Protein AF-A0A5N4CKS5-F1 (afdb_monomer)

Mean predicted aligned error: 14.64 Å

Foldseek 3Di:
DLPFFAAADAPVVQCVVQVNPPPLSQAPVPDDGSNDPPPPHGPPCPPDDHDNEDDPGPNYDDDDLDWDKDKDKDWDRDCVVVVDGDIDIDIDTDPDRHHDDPDDVVVVVVVVVVVVVVVVCVVVLVVVCPDPVNVVVVVVVVVVVVVVVVVVVVVVPDD

InterPro domains:
  IPR028751 Cation channel sperm-associated auxiliary subunit delta/epsilon [PTHR33722] (2-145)
  IPR053814 CATSPERD/E, C-terminal domain [PF22850] (2-133)

pLDDT: mean 79.67, std 11.93, range [38.59, 96.44]

Radius of gyration: 35.59 Å; Cα contacts (8 Å, |Δi|>4): 123; chains: 1; bounding box: 50×64×94 Å

Organism: Camelus dromedarius (NCBI:txid9838)

Solvent-accessible surface area (backbone atoms only — not comparable to full-atom values): 9949 Å² total; per-residue (Å²): 130,88,80,59,59,30,57,67,78,47,59,75,58,41,33,56,75,47,70,64,49,66,94,71,36,70,34,57,92,77,59,74,66,37,72,48,85,84,55,87,52,65,53,90,61,78,90,52,84,92,50,68,71,31,79,100,50,88,31,57,92,79,81,67,61,52,62,45,77,47,78,46,81,48,68,62,58,49,35,84,83,62,78,45,86,55,70,51,75,51,72,47,77,48,78,86,45,63,70,72,73,88,65,57,67,66,59,56,52,50,53,54,50,51,52,54,49,49,53,51,44,65,61,45,48,61,63,47,42,75,34,80,69,27,49,54,50,52,54,49,52,52,52,51,54,52,60,60,47,57,64,58,57,68,71,74,75,82,128

Structure (mmCIF, N/CA/C/O backbone):
data_AF-A0A5N4CKS5-F1
#
_entry.id   AF-A0A5N4CKS5-F1
#
loop_
_atom_site.group_PDB
_atom_site.id
_atom_site.type_symbol
_atom_site.label_atom_id
_atom_site.label_alt_id
_atom_site.label_comp_id
_atom_site.label_asym_id
_atom_site.label_entity_id
_atom_site.label_seq_id
_atom_site.pdbx_PDB_ins_code
_atom_site.Cartn_x
_atom_site.Cartn_y
_atom_site.Cartn_z
_atom_site.occupancy
_atom_site.B_iso_or_equiv
_atom_site.auth_seq_id
_atom_site.auth_comp_id
_atom_site.auth_asym_id
_atom_site.auth_atom_id
_atom_site.pdbx_PDB_model_num
ATOM 1 N N . MET A 1 1 ? 3.533 -19.848 -19.817 1.00 52.62 1 MET A N 1
ATOM 2 C CA . MET A 1 1 ? 4.401 -19.735 -18.619 1.00 52.62 1 MET A CA 1
ATOM 3 C C . MET A 1 1 ? 5.466 -18.696 -18.940 1.00 52.62 1 MET A C 1
ATOM 5 O O . MET A 1 1 ? 5.877 -18.672 -20.087 1.00 52.62 1 MET A O 1
ATOM 9 N N . ALA A 1 2 ? 5.878 -17.827 -18.016 1.00 65.75 2 ALA A N 1
ATOM 10 C CA . ALA A 1 2 ? 6.750 -16.690 -18.351 1.00 65.75 2 ALA A CA 1
ATOM 11 C C . ALA A 1 2 ? 8.226 -17.054 -18.649 1.00 65.75 2 ALA A C 1
ATOM 13 O O . ALA A 1 2 ? 8.973 -16.164 -19.014 1.00 65.75 2 ALA A O 1
ATOM 14 N N . LEU A 1 3 ? 8.650 -18.324 -18.498 1.00 82.44 3 LEU A N 1
ATOM 15 C CA . LEU A 1 3 ? 10.019 -18.825 -18.774 1.00 82.44 3 LEU A CA 1
ATOM 16 C C . LEU A 1 3 ? 11.160 -17.898 -18.283 1.00 82.44 3 LEU A C 1
ATOM 18 O O . LEU A 1 3 ? 12.201 -17.783 -18.928 1.00 82.44 3 LEU A O 1
ATOM 22 N N . CYS A 1 4 ? 10.971 -17.223 -17.148 1.00 84.94 4 CYS A N 1
ATOM 23 C CA . CYS A 1 4 ? 12.002 -16.374 -16.552 1.00 84.94 4 CYS A CA 1
ATOM 24 C C . CYS A 1 4 ? 13.125 -17.230 -15.951 1.00 84.94 4 CYS A C 1
ATOM 26 O O . CYS A 1 4 ? 12.852 -18.258 -15.331 1.00 84.94 4 CYS A O 1
ATOM 28 N N . SER A 1 5 ? 14.375 -16.789 -16.093 1.00 87.12 5 SER A N 1
ATOM 29 C CA . SER A 1 5 ? 15.547 -17.412 -15.466 1.00 87.12 5 SER A CA 1
ATOM 30 C C . SER A 1 5 ? 15.910 -16.768 -14.124 1.00 87.12 5 SER A C 1
ATOM 32 O O . SER A 1 5 ? 16.481 -17.439 -13.264 1.00 87.12 5 SER A O 1
ATOM 34 N N . SER A 1 6 ? 15.533 -15.502 -13.910 1.00 87.50 6 SER A N 1
ATOM 35 C CA . SER A 1 6 ? 15.834 -14.752 -12.685 1.00 87.50 6 SER A CA 1
ATOM 36 C C . SER A 1 6 ? 14.592 -14.189 -11.991 1.00 87.50 6 SER A C 1
ATOM 38 O O . SER A 1 6 ? 13.519 -14.080 -12.583 1.00 87.50 6 SER A O 1
ATOM 40 N N . GLN A 1 7 ? 14.742 -13.803 -10.720 1.00 85.88 7 GLN A N 1
ATOM 41 C CA . GLN A 1 7 ? 13.671 -13.181 -9.929 1.00 85.88 7 GLN A CA 1
ATOM 42 C C . GLN A 1 7 ? 13.293 -11.771 -10.430 1.00 85.88 7 GLN A C 1
ATOM 44 O O . GLN A 1 7 ? 14.147 -11.085 -11.001 1.00 85.88 7 GLN A O 1
ATOM 49 N N . PRO A 1 8 ? 12.049 -11.304 -10.180 1.00 85.44 8 PRO A N 1
ATOM 50 C CA . PRO A 1 8 ? 11.653 -9.940 -10.494 1.00 85.44 8 PRO A CA 1
ATOM 51 C C . PRO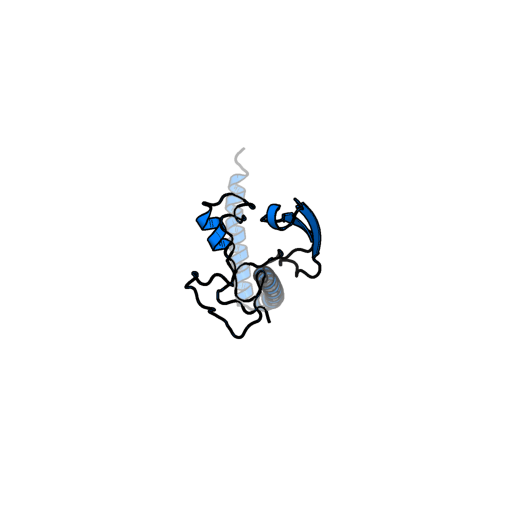 A 1 8 ? 12.417 -8.942 -9.621 1.00 85.44 8 PRO A C 1
ATOM 53 O O . PRO A 1 8 ? 12.663 -9.178 -8.434 1.00 85.44 8 PRO A O 1
ATOM 56 N N . GLN A 1 9 ? 12.784 -7.807 -10.217 1.00 85.25 9 GLN A N 1
ATOM 57 C CA . GLN A 1 9 ? 13.463 -6.721 -9.511 1.00 85.25 9 GLN A CA 1
ATOM 58 C C . GLN A 1 9 ? 12.543 -6.119 -8.442 1.00 85.25 9 GLN A C 1
ATOM 60 O O . GLN A 1 9 ? 11.343 -5.966 -8.660 1.00 85.25 9 GLN A O 1
ATOM 65 N N . ASN A 1 10 ? 13.105 -5.747 -7.291 1.00 85.94 10 ASN A N 1
ATOM 66 C CA . ASN A 1 10 ? 12.358 -5.182 -6.168 1.00 85.94 10 ASN A CA 1
ATOM 67 C C . ASN A 1 10 ? 12.541 -3.656 -6.099 1.00 85.94 10 ASN A C 1
ATOM 69 O O . ASN A 1 10 ? 13.672 -3.163 -6.091 1.00 85.94 10 ASN A O 1
ATOM 73 N N . TRP A 1 11 ? 11.448 -2.908 -5.965 1.00 82.69 11 TRP A N 1
ATOM 74 C CA . TRP A 1 11 ? 11.439 -1.453 -5.833 1.00 82.69 11 TRP A CA 1
ATOM 75 C C . TRP A 1 11 ? 12.359 -0.961 -4.716 1.00 82.69 11 TRP A C 1
ATOM 77 O O . TRP A 1 11 ? 13.124 -0.018 -4.907 1.00 82.69 11 TRP A O 1
ATOM 87 N N . THR A 1 12 ? 12.361 -1.638 -3.564 1.00 83.44 12 THR A N 1
ATOM 88 C CA . THR A 1 12 ? 13.220 -1.263 -2.430 1.00 83.44 12 THR A CA 1
ATOM 89 C C . THR A 1 12 ? 14.707 -1.329 -2.778 1.00 83.44 12 THR A C 1
ATOM 91 O O . THR A 1 12 ? 15.486 -0.510 -2.294 1.00 83.44 12 THR A O 1
ATOM 94 N N . THR A 1 13 ? 15.114 -2.272 -3.634 1.00 85.12 13 THR A N 1
ATOM 95 C CA . THR A 1 13 ? 16.503 -2.386 -4.102 1.00 85.12 13 THR A CA 1
ATOM 96 C C . THR A 1 13 ? 16.836 -1.329 -5.150 1.00 85.12 13 THR A C 1
ATOM 98 O O . THR A 1 13 ? 17.891 -0.708 -5.058 1.00 85.12 13 THR A O 1
ATOM 101 N N . ILE A 1 14 ? 15.913 -1.054 -6.076 1.00 85.94 14 ILE A N 1
ATOM 102 C CA . ILE A 1 14 ? 16.096 -0.048 -7.130 1.00 85.94 14 ILE A CA 1
ATOM 103 C C . ILE A 1 14 ? 16.171 1.363 -6.542 1.00 85.94 14 ILE A C 1
ATOM 105 O O . ILE A 1 14 ? 17.095 2.112 -6.845 1.00 85.94 14 ILE A O 1
ATOM 109 N N . SER A 1 15 ? 15.258 1.713 -5.634 1.00 84.75 15 SER A N 1
ATOM 110 C CA . SER A 1 15 ? 15.240 3.024 -4.980 1.00 84.75 15 SER A CA 1
ATOM 111 C C . SER A 1 15 ? 16.505 3.268 -4.144 1.00 84.75 15 SER A C 1
ATOM 113 O O . SER A 1 15 ? 17.082 4.356 -4.203 1.00 84.75 15 SER A O 1
ATOM 115 N N . LYS A 1 16 ? 17.005 2.240 -3.438 1.00 85.38 16 LYS A N 1
ATOM 116 C CA . LYS A 1 16 ? 18.298 2.304 -2.731 1.00 85.38 16 LYS A CA 1
ATOM 117 C C . LYS A 1 16 ? 19.469 2.506 -3.692 1.00 85.38 16 LYS A C 1
ATOM 119 O O . LYS A 1 16 ? 20.295 3.378 -3.442 1.00 85.38 16 LYS A O 1
ATOM 124 N N . ALA A 1 17 ? 19.530 1.742 -4.784 1.00 84.19 17 ALA A N 1
ATOM 125 C CA . ALA A 1 17 ? 20.592 1.860 -5.786 1.00 84.19 17 ALA A CA 1
ATOM 126 C C . ALA A 1 17 ? 20.594 3.237 -6.471 1.00 84.19 17 ALA A C 1
ATOM 128 O O . ALA A 1 17 ? 21.650 3.794 -6.754 1.00 84.19 17 ALA A O 1
ATOM 129 N N . ALA A 1 18 ? 19.414 3.824 -6.671 1.00 82.44 18 ALA A N 1
ATOM 130 C CA . ALA A 1 18 ? 19.258 5.165 -7.217 1.00 82.44 18 ALA A CA 1
ATOM 131 C C . ALA A 1 18 ? 19.545 6.288 -6.200 1.00 82.44 18 ALA A C 1
ATOM 133 O O . ALA A 1 18 ? 19.410 7.458 -6.551 1.00 82.44 18 ALA A O 1
ATOM 134 N N . GLY A 1 19 ? 19.907 5.975 -4.950 1.00 81.12 19 GLY A N 1
ATOM 135 C CA . GLY A 1 19 ? 20.169 6.974 -3.909 1.00 81.12 19 GLY A CA 1
ATOM 136 C C . GLY A 1 19 ? 18.922 7.743 -3.462 1.00 81.12 19 GLY A C 1
ATOM 137 O O . GLY A 1 19 ? 19.026 8.902 -3.074 1.00 81.12 19 GLY A O 1
ATOM 138 N N . GLY A 1 20 ? 17.733 7.137 -3.555 1.00 72.56 20 GLY A N 1
ATOM 139 C CA . GLY A 1 20 ? 16.476 7.775 -3.156 1.00 72.56 20 GLY A CA 1
ATOM 140 C C . GLY A 1 20 ? 15.947 8.819 -4.145 1.00 72.56 20 GLY A C 1
ATOM 141 O O . GLY A 1 20 ? 15.150 9.669 -3.751 1.00 72.56 20 GLY A O 1
ATOM 142 N N . LYS A 1 21 ? 16.368 8.772 -5.418 1.00 66.50 21 LYS A N 1
ATOM 143 C CA . LYS A 1 21 ? 15.894 9.647 -6.510 1.00 66.50 21 LYS A CA 1
ATOM 144 C C . LYS A 1 21 ? 14.408 9.430 -6.849 1.00 66.50 21 LYS A C 1
ATOM 146 O O . LYS A 1 21 ? 14.079 8.927 -7.915 1.00 66.50 21 LYS A O 1
ATOM 151 N N . GLY A 1 22 ? 13.513 9.838 -5.952 1.00 71.00 22 GLY A N 1
ATOM 152 C CA . GLY A 1 22 ? 12.081 9.999 -6.205 1.00 71.00 22 GLY A CA 1
ATOM 153 C C . GLY A 1 22 ? 11.356 8.771 -6.793 1.00 71.00 22 GLY A C 1
ATOM 154 O O . GLY A 1 22 ? 11.867 7.651 -6.773 1.00 71.00 22 GLY A O 1
ATOM 155 N N . PRO A 1 23 ? 10.132 8.962 -7.314 1.00 72.75 23 PRO A N 1
ATOM 156 C CA . PRO A 1 23 ? 9.324 7.881 -7.887 1.00 72.75 23 PRO A CA 1
ATOM 157 C C . PRO A 1 23 ? 9.830 7.388 -9.257 1.00 72.75 23 PRO A C 1
ATOM 159 O O . PRO A 1 23 ? 9.431 6.318 -9.699 1.00 72.75 23 PRO A O 1
ATOM 162 N N . PHE A 1 24 ? 10.749 8.116 -9.899 1.00 77.56 24 PHE A N 1
ATOM 163 C CA . PHE A 1 24 ? 11.297 7.811 -11.230 1.00 77.56 24 PHE A CA 1
ATOM 164 C C . PHE A 1 24 ? 12.665 7.112 -11.186 1.00 77.56 24 PHE A C 1
ATOM 166 O O . PHE A 1 24 ? 13.412 7.108 -12.162 1.00 77.56 24 PHE A O 1
ATOM 173 N N . ALA A 1 25 ? 13.017 6.533 -10.036 1.00 84.25 25 ALA A N 1
ATOM 174 C CA . ALA A 1 25 ? 14.280 5.831 -9.833 1.00 84.25 25 ALA A CA 1
ATOM 175 C C . ALA A 1 25 ? 14.437 4.585 -10.718 1.00 84.25 25 ALA A C 1
ATOM 177 O O . ALA A 1 25 ? 15.563 4.188 -11.005 1.00 84.25 25 ALA A O 1
ATOM 178 N N . TRP A 1 26 ? 13.333 3.951 -11.118 1.00 83.56 26 TRP A N 1
ATOM 179 C CA . TRP A 1 26 ? 13.343 2.776 -11.985 1.00 83.56 26 TRP A CA 1
ATOM 180 C C . TRP A 1 26 ? 13.140 3.215 -13.433 1.00 83.56 26 TRP A C 1
ATOM 182 O O . TRP A 1 26 ? 12.066 3.692 -13.793 1.00 83.56 26 TRP A O 1
ATOM 192 N N . ASN A 1 27 ? 14.188 3.091 -14.243 1.00 80.62 27 ASN A N 1
ATOM 193 C CA . ASN A 1 27 ? 14.228 3.570 -15.619 1.00 80.62 27 ASN A CA 1
ATOM 194 C C . ASN A 1 27 ? 14.781 2.480 -16.560 1.00 80.62 27 ASN A C 1
ATOM 196 O O . ASN A 1 27 ? 15.156 1.388 -16.130 1.00 80.62 27 ASN A O 1
ATOM 200 N N . ARG A 1 28 ? 14.828 2.765 -17.865 1.00 80.62 28 ARG A N 1
ATOM 201 C CA . ARG A 1 28 ? 15.369 1.833 -18.865 1.00 80.62 28 ARG A CA 1
ATOM 202 C C . ARG A 1 28 ? 16.805 1.394 -18.559 1.00 80.62 28 ARG A C 1
ATOM 204 O O . ARG A 1 28 ? 17.147 0.241 -18.783 1.00 80.62 28 ARG A O 1
ATOM 211 N N . GLU A 1 29 ? 17.642 2.311 -18.083 1.00 82.81 29 GLU A N 1
ATOM 212 C CA . GLU A 1 29 ? 19.082 2.088 -17.903 1.00 82.81 29 GLU A CA 1
ATOM 213 C C . GLU A 1 29 ? 19.385 1.096 -16.775 1.00 82.81 29 GLU A C 1
ATOM 215 O O . GLU A 1 29 ? 20.412 0.423 -16.811 1.00 82.81 29 GLU A O 1
ATOM 220 N N . ASN A 1 30 ? 18.496 0.988 -15.782 1.00 84.38 30 ASN A N 1
ATOM 221 C CA . ASN A 1 30 ? 18.651 0.078 -14.646 1.00 84.38 30 ASN A CA 1
ATOM 222 C C . ASN A 1 30 ? 17.637 -1.079 -14.609 1.00 84.38 30 ASN A C 1
ATOM 224 O O . ASN A 1 30 ? 17.698 -1.934 -13.716 1.00 84.38 30 ASN A O 1
ATOM 228 N N . TYR A 1 31 ? 16.719 -1.135 -15.574 1.00 84.44 31 TYR A N 1
ATOM 229 C CA . TYR A 1 31 ? 15.839 -2.278 -15.760 1.00 84.44 31 TYR A CA 1
ATOM 230 C C . TYR A 1 31 ? 16.631 -3.495 -16.249 1.00 84.44 31 TYR A C 1
ATOM 232 O O . TYR A 1 31 ? 17.391 -3.426 -17.213 1.00 84.44 31 TYR A O 1
ATOM 240 N N . VAL A 1 32 ? 16.420 -4.637 -15.596 1.00 84.88 32 VAL A N 1
ATOM 241 C CA . VAL A 1 32 ? 17.043 -5.910 -15.962 1.00 84.88 32 VAL A CA 1
ATOM 242 C C . VAL A 1 32 ? 15.948 -6.918 -16.270 1.00 84.88 32 VAL A C 1
ATOM 244 O O . VAL A 1 32 ? 15.114 -7.235 -15.421 1.00 84.88 32 VAL A O 1
ATOM 247 N N . SER A 1 33 ? 15.974 -7.438 -17.497 1.00 84.25 33 SER A N 1
ATOM 248 C CA . SER A 1 33 ? 15.046 -8.473 -17.948 1.00 84.25 33 SER A CA 1
ATOM 249 C C . SER A 1 33 ? 15.248 -9.780 -17.181 1.00 84.25 33 SER A C 1
ATOM 251 O O . SER A 1 33 ? 16.378 -10.181 -16.896 1.00 84.25 33 SER A O 1
ATOM 253 N N . CYS A 1 34 ? 14.148 -10.495 -16.928 1.00 85.88 34 CYS A N 1
ATOM 254 C CA . CYS A 1 34 ? 14.181 -11.809 -16.287 1.00 85.88 34 CYS A CA 1
ATOM 255 C C . CYS A 1 34 ? 14.773 -12.918 -17.171 1.00 85.88 34 CYS A C 1
ATOM 257 O O . CYS A 1 34 ? 14.927 -14.042 -16.703 1.00 85.88 34 CYS A O 1
ATOM 259 N N . HIS A 1 35 ? 15.052 -12.613 -18.442 1.00 86.50 35 HIS A N 1
ATOM 260 C CA . HIS A 1 35 ? 15.675 -13.511 -19.415 1.00 86.50 35 HIS A CA 1
ATOM 261 C C . HIS A 1 35 ? 17.161 -13.208 -19.631 1.00 86.50 35 HIS A C 1
ATOM 263 O O . HIS A 1 35 ? 17.764 -13.766 -20.543 1.00 86.50 35 HIS A O 1
ATOM 269 N N . ASN A 1 36 ? 17.748 -12.297 -18.848 1.00 84.50 36 ASN A N 1
ATOM 270 C CA . ASN A 1 36 ? 19.158 -11.960 -18.990 1.00 84.50 36 ASN A CA 1
ATOM 271 C C . ASN A 1 36 ? 20.033 -13.179 -18.613 1.00 84.50 36 ASN A C 1
ATOM 273 O O . ASN A 1 36 ? 19.984 -13.601 -17.454 1.00 84.50 36 ASN A O 1
ATOM 277 N N . PRO A 1 37 ? 20.828 -13.740 -19.547 1.00 77.50 37 PRO A N 1
ATOM 278 C CA . PRO A 1 37 ? 21.695 -14.885 -19.268 1.00 77.50 37 PRO A CA 1
ATOM 2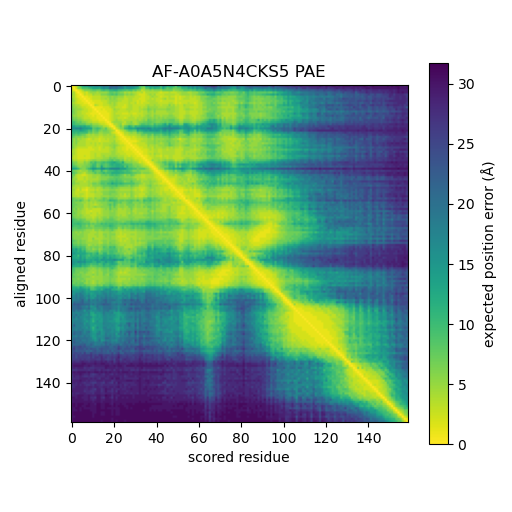79 C C . PRO A 1 37 ? 22.851 -14.542 -18.319 1.00 77.50 37 PRO A C 1
ATOM 281 O O . PRO A 1 37 ? 23.332 -15.424 -17.614 1.00 77.50 37 PRO A O 1
ATOM 284 N N . ASP A 1 38 ? 23.251 -13.269 -18.248 1.00 80.81 38 ASP A N 1
ATOM 285 C CA . ASP A 1 38 ? 24.354 -12.807 -17.396 1.00 80.81 38 ASP A CA 1
ATOM 286 C C . ASP A 1 38 ? 23.922 -12.588 -15.938 1.00 80.81 38 ASP A C 1
ATOM 288 O O . ASP A 1 38 ? 24.751 -12.395 -15.044 1.00 80.81 38 ASP A O 1
ATOM 292 N N . ASN A 1 39 ? 22.613 -12.613 -15.664 1.00 78.06 39 ASN A N 1
ATOM 293 C CA . ASN A 1 39 ? 22.105 -12.464 -14.311 1.00 78.06 39 ASN A CA 1
ATOM 294 C C . ASN A 1 39 ? 22.190 -13.798 -13.556 1.00 78.06 39 ASN A C 1
ATOM 296 O O . ASN A 1 39 ? 21.339 -14.673 -13.695 1.00 78.06 39 ASN A O 1
ATOM 300 N N . SER A 1 40 ? 23.196 -13.925 -12.694 1.00 67.44 40 SER A N 1
ATOM 301 C CA . SER A 1 40 ? 23.469 -15.131 -11.903 1.00 67.44 40 SER A CA 1
ATOM 302 C C . SER A 1 40 ? 22.525 -15.350 -10.713 1.00 67.44 40 SER A C 1
ATOM 304 O O . SER A 1 40 ? 22.754 -16.260 -9.917 1.00 67.44 40 SER A O 1
ATOM 306 N N . THR A 1 41 ? 21.468 -14.542 -10.552 1.00 76.31 41 THR A N 1
ATOM 307 C CA . THR A 1 41 ? 20.512 -14.689 -9.442 1.00 76.31 41 THR A CA 1
ATOM 308 C C . THR A 1 41 ? 19.395 -15.686 -9.782 1.00 76.31 41 THR A C 1
ATOM 310 O O . THR A 1 41 ? 18.485 -15.358 -10.548 1.00 76.31 41 THR A O 1
ATOM 313 N N . PRO A 1 42 ? 19.400 -16.904 -9.200 1.00 79.94 42 PRO A N 1
ATOM 314 C CA . PRO A 1 42 ? 18.408 -17.916 -9.533 1.00 79.94 42 PRO A CA 1
ATOM 315 C C . PRO A 1 42 ? 17.029 -17.581 -8.955 1.00 79.94 42 PRO A C 1
ATOM 317 O O . PRO A 1 42 ? 16.881 -16.859 -7.959 1.00 79.94 42 PRO A O 1
ATOM 320 N N . LEU A 1 43 ? 15.998 -18.190 -9.540 1.00 84.75 43 LEU A N 1
ATOM 321 C CA . LEU A 1 43 ? 14.649 -18.192 -8.983 1.00 84.75 43 LEU A CA 1
ATOM 322 C C . LEU A 1 43 ? 14.626 -18.828 -7.584 1.00 84.75 43 LEU A C 1
ATOM 324 O O . LEU A 1 43 ? 14.658 -20.042 -7.429 1.00 84.75 43 LEU A O 1
ATOM 328 N N . ARG A 1 44 ? 14.491 -17.995 -6.550 1.00 84.94 44 ARG A N 1
ATOM 329 C CA . ARG A 1 44 ? 14.184 -18.421 -5.166 1.00 84.94 44 ARG A CA 1
ATOM 330 C C . ARG A 1 44 ? 12.881 -19.224 -5.014 1.00 84.94 44 ARG A C 1
ATOM 332 O O . ARG A 1 44 ? 12.801 -20.071 -4.134 1.00 84.94 44 ARG A O 1
ATOM 339 N N . TRP A 1 45 ? 11.868 -18.951 -5.839 1.00 85.31 45 TRP A N 1
ATOM 340 C CA . TRP A 1 45 ? 10.537 -19.561 -5.736 1.00 85.31 45 TRP A CA 1
ATOM 341 C C . TRP A 1 45 ? 10.048 -20.010 -7.120 1.00 85.31 45 TRP A C 1
ATOM 343 O O . TRP A 1 45 ? 9.178 -19.370 -7.702 1.00 85.31 45 TRP A O 1
ATOM 353 N N . PRO A 1 46 ? 10.606 -21.094 -7.682 1.00 83.44 46 PRO A N 1
ATOM 354 C CA . PRO A 1 46 ? 10.265 -21.531 -9.038 1.00 83.44 46 PRO A CA 1
ATOM 355 C C . PRO A 1 46 ? 8.846 -22.114 -9.151 1.00 83.44 46 PRO A C 1
ATOM 357 O O . PRO A 1 46 ? 8.318 -22.225 -10.250 1.00 83.44 46 PRO A O 1
ATOM 360 N N . GLN A 1 47 ? 8.228 -22.479 -8.022 1.00 84.81 47 GLN A N 1
ATOM 361 C CA . GLN A 1 47 ? 6.919 -23.139 -7.975 1.00 84.81 47 GLN A CA 1
ATOM 362 C C . GLN A 1 47 ? 5.726 -22.171 -7.943 1.00 84.81 47 GLN A C 1
ATOM 364 O O . GLN A 1 47 ? 4.582 -22.618 -7.988 1.00 84.81 47 GLN A O 1
ATOM 369 N N . VAL A 1 48 ? 5.960 -20.858 -7.838 1.00 83.62 48 VAL A N 1
ATOM 370 C CA . VAL A 1 48 ? 4.886 -19.852 -7.821 1.00 83.62 48 VAL A CA 1
ATOM 371 C C . VAL A 1 48 ? 4.818 -19.106 -9.156 1.00 83.62 48 VAL A C 1
ATOM 373 O O . VAL A 1 48 ? 5.841 -18.971 -9.831 1.00 83.62 48 VAL A O 1
ATOM 376 N N . PRO A 1 49 ? 3.640 -18.592 -9.557 1.00 85.69 49 PRO A N 1
ATOM 377 C CA . PRO A 1 49 ? 3.534 -17.744 -10.736 1.00 85.69 49 PRO A CA 1
ATOM 378 C C . PRO A 1 49 ? 4.459 -16.529 -10.631 1.00 85.69 49 PRO A C 1
ATOM 380 O O . PRO A 1 49 ? 4.518 -15.866 -9.596 1.00 85.69 49 PRO A O 1
ATOM 383 N N . TYR A 1 50 ? 5.158 -16.218 -11.721 1.00 85.31 50 TYR A N 1
ATOM 384 C CA . TYR A 1 50 ? 6.025 -15.048 -11.786 1.00 85.31 50 TYR A CA 1
ATOM 385 C C . TYR A 1 50 ? 5.186 -13.762 -11.750 1.00 85.31 50 TYR A C 1
ATOM 387 O O . TYR A 1 50 ? 4.359 -13.535 -12.634 1.00 85.31 50 TYR A O 1
ATOM 395 N N . GLN A 1 51 ? 5.391 -12.929 -10.727 1.00 84.69 51 GLN A N 1
ATOM 396 C CA . GLN A 1 51 ? 4.648 -11.687 -10.498 1.00 84.69 51 GLN A CA 1
ATOM 397 C C . GLN A 1 51 ? 5.618 -10.543 -10.189 1.00 84.69 51 GLN A C 1
ATOM 399 O O . GLN A 1 51 ? 6.429 -10.647 -9.273 1.00 84.69 51 GLN A O 1
ATOM 404 N N . ILE A 1 52 ? 5.531 -9.447 -10.953 1.00 84.19 52 ILE A N 1
ATOM 405 C CA . ILE A 1 52 ? 6.352 -8.237 -10.743 1.00 84.19 52 ILE A CA 1
ATOM 406 C C . ILE A 1 52 ? 5.770 -7.375 -9.617 1.00 84.19 52 ILE A C 1
ATOM 408 O O . ILE A 1 52 ? 6.520 -6.808 -8.823 1.00 84.19 52 ILE A O 1
ATOM 412 N N . LEU A 1 53 ? 4.438 -7.301 -9.556 1.00 87.25 53 LEU A N 1
ATOM 413 C CA . LEU A 1 53 ? 3.668 -6.640 -8.512 1.00 87.25 53 LEU A CA 1
ATOM 414 C C . LEU A 1 53 ? 2.831 -7.704 -7.788 1.00 87.25 53 LEU A C 1
ATOM 416 O O . LEU A 1 53 ? 1.964 -8.331 -8.394 1.00 87.25 53 LEU A O 1
ATOM 420 N N . GLY A 1 54 ? 3.112 -7.919 -6.508 1.00 82.75 54 GLY A N 1
ATOM 421 C CA . GLY A 1 54 ? 2.497 -8.928 -5.657 1.00 82.75 54 GLY A CA 1
ATOM 422 C C . GLY A 1 54 ? 3.426 -10.099 -5.332 1.00 82.75 54 GLY A C 1
ATOM 423 O O . GLY A 1 54 ? 4.658 -9.988 -5.326 1.00 82.75 54 GLY A O 1
ATOM 424 N N . GLY A 1 55 ? 2.805 -11.234 -5.016 1.00 81.38 55 GLY A N 1
ATOM 425 C CA . GLY A 1 55 ? 3.502 -12.457 -4.639 1.00 81.38 55 GLY A CA 1
ATOM 426 C C . GLY A 1 55 ? 4.301 -12.324 -3.332 1.00 81.38 55 GLY A C 1
ATOM 427 O O . GLY A 1 55 ? 3.964 -11.511 -2.472 1.00 81.38 55 GLY A O 1
ATOM 428 N N . PRO A 1 56 ? 5.373 -13.117 -3.160 1.00 80.88 56 PRO A N 1
ATOM 429 C CA . PRO A 1 56 ? 6.222 -13.106 -1.963 1.00 80.88 56 PRO A CA 1
ATOM 430 C C . PRO A 1 56 ? 7.227 -11.933 -1.923 1.00 80.88 56 PRO A C 1
ATOM 432 O O . PRO A 1 56 ? 8.237 -12.010 -1.224 1.00 80.88 56 PRO A O 1
ATOM 435 N N . THR A 1 57 ? 7.000 -10.863 -2.694 1.00 81.75 57 THR A N 1
ATOM 436 C CA . THR A 1 57 ? 7.909 -9.710 -2.788 1.00 81.75 57 THR A CA 1
ATOM 437 C C . THR A 1 57 ? 7.339 -8.468 -2.099 1.00 81.75 57 THR A C 1
ATOM 439 O O . THR A 1 57 ? 6.147 -8.377 -1.813 1.00 81.75 57 THR A O 1
ATOM 442 N N . GLU A 1 58 ? 8.197 -7.474 -1.852 1.00 81.19 58 GLU A N 1
ATOM 443 C CA . GLU A 1 58 ? 7.772 -6.168 -1.323 1.00 81.19 58 GLU A CA 1
ATOM 444 C C . GLU A 1 58 ? 7.238 -5.216 -2.404 1.00 81.19 58 GLU A C 1
ATOM 446 O O . GLU A 1 58 ? 6.8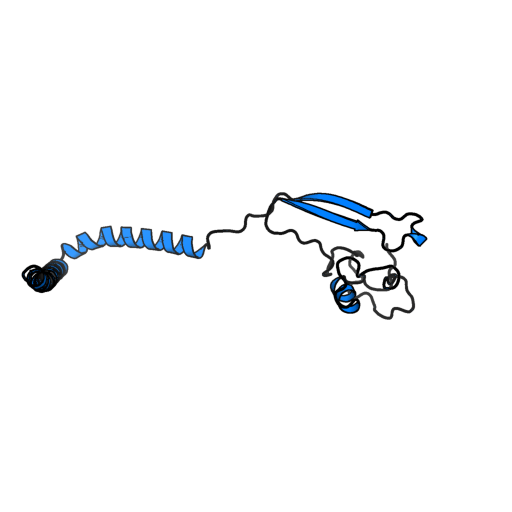32 -4.098 -2.097 1.00 81.19 58 GLU A O 1
ATOM 451 N N . ASN A 1 59 ? 7.173 -5.653 -3.665 1.00 86.81 59 ASN A N 1
ATOM 452 C CA . ASN A 1 59 ? 6.515 -4.898 -4.725 1.00 86.81 59 ASN A CA 1
ATOM 453 C C . ASN A 1 59 ? 5.006 -5.085 -4.616 1.00 86.81 59 ASN A C 1
ATOM 455 O O . ASN A 1 59 ? 4.408 -5.825 -5.387 1.00 86.81 59 ASN A O 1
ATOM 459 N N . LYS A 1 60 ? 4.371 -4.453 -3.640 1.00 86.88 60 LYS A N 1
ATOM 460 C CA . LYS A 1 60 ? 2.932 -4.581 -3.416 1.00 86.88 60 LYS A CA 1
ATOM 461 C C . LYS A 1 60 ? 2.315 -3.218 -3.172 1.00 86.88 60 LYS A C 1
ATOM 463 O O . LYS A 1 60 ? 2.917 -2.349 -2.547 1.00 86.88 60 LYS A O 1
ATOM 468 N N . VAL A 1 61 ? 1.092 -3.055 -3.657 1.00 87.12 61 VAL A N 1
ATOM 469 C CA . VAL A 1 61 ? 0.261 -1.904 -3.315 1.00 87.12 61 VAL A CA 1
ATOM 470 C C . VAL A 1 61 ? -0.450 -2.242 -2.014 1.00 87.12 61 VAL A C 1
ATOM 472 O O . VAL A 1 61 ? -1.208 -3.209 -1.951 1.00 87.12 61 VAL A O 1
ATOM 475 N N . VAL A 1 62 ? -0.172 -1.470 -0.966 1.00 86.31 62 VAL A N 1
ATOM 476 C CA . VAL A 1 62 ? -0.837 -1.598 0.332 1.00 86.31 62 VAL A CA 1
ATOM 477 C C . VAL A 1 62 ? -1.720 -0.378 0.521 1.00 86.31 62 VAL A C 1
ATOM 479 O O . VAL A 1 62 ? -1.232 0.750 0.510 1.00 86.31 62 VAL A O 1
ATOM 482 N N . PHE A 1 63 ? -3.017 -0.610 0.680 1.00 88.06 63 PHE A N 1
ATOM 483 C CA . PHE A 1 63 ? -3.968 0.441 1.014 1.00 88.06 63 PHE A CA 1
ATOM 484 C C . PHE A 1 63 ? -3.980 0.676 2.523 1.00 88.06 63 PHE A C 1
ATOM 486 O O . PHE A 1 63 ? -3.791 -0.252 3.314 1.00 88.06 63 PHE A O 1
ATOM 493 N N . GLU A 1 64 ? -4.214 1.918 2.930 1.00 85.62 64 GLU A N 1
ATOM 494 C CA . GLU A 1 64 ? -4.414 2.235 4.339 1.00 85.62 64 GLU A CA 1
ATOM 495 C C . GLU A 1 64 ? -5.750 1.663 4.837 1.00 85.62 64 GLU A C 1
ATOM 497 O O . GLU A 1 64 ? -6.649 1.346 4.053 1.00 85.62 64 GLU A O 1
ATOM 502 N N . LYS A 1 65 ? -5.916 1.566 6.162 1.00 84.94 65 LYS A N 1
ATOM 503 C CA . LYS A 1 65 ? -7.150 1.095 6.823 1.00 84.94 65 LYS A CA 1
ATOM 504 C C . LYS A 1 65 ? -8.286 2.129 6.765 1.00 84.94 65 LYS A C 1
ATOM 506 O O . LYS A 1 65 ? -8.993 2.367 7.740 1.00 84.94 65 LYS A O 1
ATOM 511 N N . ARG A 1 66 ? -8.443 2.784 5.619 1.00 85.19 66 ARG A N 1
ATOM 512 C CA . ARG A 1 66 ? -9.481 3.773 5.351 1.00 85.19 66 ARG A CA 1
ATOM 513 C C . ARG A 1 66 ? -10.013 3.597 3.940 1.00 85.19 66 ARG A C 1
ATOM 515 O O . ARG A 1 66 ? -9.250 3.401 2.991 1.00 85.19 66 ARG A O 1
ATOM 522 N N . ASN A 1 67 ? -11.331 3.704 3.820 1.00 89.75 67 ASN A N 1
ATOM 523 C CA . ASN A 1 67 ? -11.976 3.806 2.520 1.00 89.75 67 ASN A CA 1
ATOM 524 C C . ASN A 1 67 ? -11.595 5.146 1.893 1.00 89.75 67 ASN A C 1
ATOM 526 O O . ASN A 1 67 ? -11.536 6.166 2.584 1.00 89.75 67 ASN A O 1
ATOM 530 N N . GLY A 1 68 ? -11.346 5.152 0.591 1.00 90.62 68 GLY A N 1
ATOM 531 C CA . GLY A 1 68 ? -10.913 6.368 -0.077 1.00 90.62 68 GLY A CA 1
ATOM 532 C C . GLY A 1 68 ? -10.513 6.159 -1.524 1.00 90.62 68 GLY A C 1
ATOM 533 O O . GLY A 1 68 ? -10.444 5.034 -2.022 1.00 90.62 68 GLY A O 1
ATOM 534 N N . ILE A 1 69 ? -10.262 7.284 -2.187 1.00 93.56 69 ILE A N 1
ATOM 535 C CA . ILE A 1 69 ? -9.733 7.328 -3.545 1.00 93.56 69 ILE A CA 1
ATOM 536 C C . ILE A 1 69 ? -8.210 7.372 -3.452 1.00 93.56 69 ILE A C 1
ATOM 538 O O . ILE A 1 69 ? -7.648 8.288 -2.854 1.00 93.56 69 ILE A O 1
ATOM 542 N N . TYR A 1 70 ? -7.555 6.396 -4.069 1.00 93.56 70 TYR A N 1
ATOM 543 C CA . TYR A 1 70 ? -6.110 6.357 -4.237 1.00 93.56 70 TYR A CA 1
ATOM 544 C C . TYR A 1 70 ? -5.788 6.710 -5.680 1.00 93.56 70 TYR A C 1
ATOM 546 O O . TYR A 1 70 ? -6.297 6.076 -6.603 1.00 93.56 70 TYR A O 1
ATOM 554 N N . THR A 1 71 ? -4.958 7.727 -5.870 1.00 93.88 71 THR A N 1
ATOM 555 C CA . THR A 1 71 ? -4.540 8.179 -7.195 1.00 93.88 71 THR A CA 1
ATOM 556 C C . THR A 1 71 ? -3.144 7.658 -7.485 1.00 93.88 71 THR A C 1
ATOM 558 O O . THR A 1 71 ? -2.214 7.875 -6.712 1.00 93.88 71 THR A O 1
ATOM 561 N N . PHE A 1 72 ? -3.014 6.973 -8.610 1.00 92.56 72 PHE A N 1
ATOM 562 C CA . PHE A 1 72 ? -1.786 6.362 -9.077 1.00 92.56 72 PHE A CA 1
ATOM 563 C C . PHE A 1 72 ? -1.338 7.041 -10.362 1.00 92.56 72 PHE A C 1
ATOM 565 O O . PHE A 1 72 ? -2.146 7.341 -11.241 1.00 92.56 72 PHE A O 1
ATOM 572 N N . PHE A 1 73 ? -0.033 7.244 -10.467 1.00 90.56 73 PHE A N 1
ATOM 573 C CA . PHE A 1 73 ? 0.625 7.710 -11.674 1.00 90.56 73 PHE A CA 1
ATOM 574 C C . PHE A 1 73 ? 1.383 6.533 -12.294 1.00 90.56 73 PHE A C 1
ATOM 576 O O . PHE A 1 73 ? 2.146 5.859 -11.600 1.00 90.56 73 PHE A O 1
ATOM 583 N N . ILE A 1 74 ? 1.158 6.275 -13.580 1.00 88.62 74 ILE A N 1
ATOM 584 C CA . ILE A 1 74 ? 1.888 5.276 -14.364 1.00 88.62 74 ILE A CA 1
ATOM 585 C C . ILE A 1 74 ? 2.609 5.993 -15.494 1.00 88.62 74 ILE A C 1
ATOM 587 O O . ILE A 1 74 ? 2.003 6.791 -16.208 1.00 88.62 74 ILE A O 1
ATOM 591 N N . SER A 1 75 ? 3.871 5.632 -15.698 1.00 85.88 75 SER A N 1
ATOM 592 C CA . SER A 1 75 ? 4.650 6.001 -16.873 1.00 85.88 75 SER A CA 1
ATOM 593 C C . SER A 1 75 ? 5.328 4.781 -17.480 1.00 85.88 75 SER A C 1
ATOM 595 O O . SER A 1 75 ? 5.660 3.806 -16.799 1.00 85.88 75 SER A O 1
ATOM 597 N N . ILE A 1 76 ? 5.529 4.835 -18.792 1.00 82.50 76 ILE A N 1
ATOM 598 C CA . ILE A 1 76 ? 6.355 3.868 -19.505 1.00 82.50 76 ILE A CA 1
ATOM 599 C C . ILE A 1 76 ? 7.835 4.136 -19.203 1.00 82.50 76 ILE A C 1
ATOM 601 O O . ILE A 1 76 ? 8.333 5.243 -19.375 1.00 82.50 76 ILE A O 1
ATOM 605 N N . VAL A 1 77 ? 8.545 3.080 -18.805 1.00 75.94 77 VAL A N 1
ATOM 606 C CA . VAL A 1 77 ? 9.968 3.115 -18.430 1.00 75.94 77 VAL A CA 1
ATOM 607 C C . VAL A 1 77 ? 10.904 3.359 -19.626 1.00 75.94 77 VAL A C 1
ATOM 609 O O . VAL A 1 77 ? 11.947 3.993 -19.465 1.00 75.94 77 VAL A O 1
ATOM 612 N N . ASP A 1 78 ? 10.548 2.867 -20.819 1.00 74.88 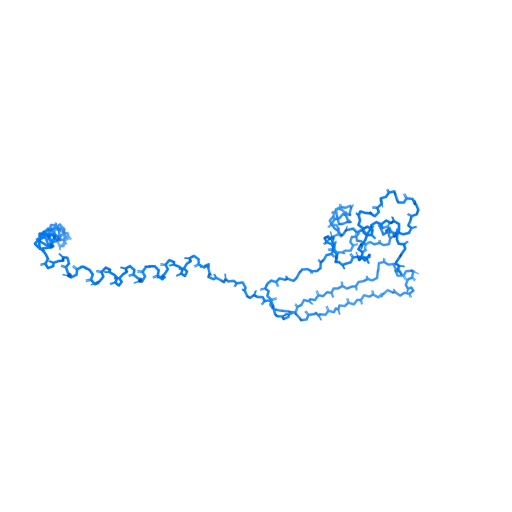78 ASP A N 1
ATOM 613 C CA . ASP A 1 78 ? 11.302 3.080 -22.062 1.00 74.88 78 ASP A CA 1
ATOM 614 C C . ASP A 1 78 ? 10.377 3.477 -23.231 1.00 74.88 78 ASP A C 1
ATOM 616 O O . ASP A 1 78 ? 9.740 2.612 -23.852 1.00 74.88 78 ASP A O 1
ATOM 620 N N . PRO A 1 79 ? 10.292 4.774 -23.573 1.00 69.44 79 PRO A N 1
ATOM 621 C CA . PRO A 1 79 ? 9.460 5.235 -24.679 1.00 69.44 79 PRO A CA 1
ATOM 622 C C . PRO A 1 79 ? 10.005 4.807 -26.050 1.00 69.44 79 PRO A C 1
ATOM 624 O O . PRO A 1 79 ? 9.229 4.714 -26.997 1.00 69.44 79 PRO A O 1
ATOM 627 N N . TYR A 1 80 ? 11.303 4.496 -26.175 1.00 73.06 80 TYR A N 1
ATOM 628 C CA . TYR A 1 80 ? 11.896 4.075 -27.451 1.00 73.06 80 TYR A CA 1
ATOM 629 C C . TYR A 1 80 ? 11.526 2.640 -27.821 1.00 73.06 80 TYR A C 1
ATOM 631 O O . TYR A 1 80 ? 11.409 2.330 -29.002 1.00 73.06 80 TYR A O 1
ATOM 639 N N . TYR A 1 81 ? 11.326 1.773 -26.827 1.00 71.62 81 TYR A N 1
ATOM 640 C CA . TYR A 1 81 ? 10.795 0.429 -27.060 1.00 71.62 81 TYR A CA 1
ATOM 641 C C . TYR A 1 81 ? 9.281 0.453 -27.307 1.00 71.62 81 TYR A C 1
ATOM 643 O O . TYR A 1 81 ? 8.748 -0.341 -28.076 1.00 71.62 81 TYR A O 1
ATOM 651 N N . SER A 1 82 ? 8.587 1.397 -26.670 1.00 66.38 82 SER A N 1
ATOM 652 C CA . SER A 1 82 ? 7.123 1.489 -26.695 1.00 66.38 82 SER A CA 1
ATOM 653 C C . SER A 1 82 ? 6.578 2.363 -27.832 1.00 66.38 82 SER A C 1
ATOM 655 O O . SER A 1 82 ? 5.365 2.484 -27.975 1.00 66.38 82 SER A O 1
ATOM 657 N N . TYR A 1 83 ? 7.462 3.004 -28.609 1.00 70.19 83 TYR A N 1
ATOM 658 C CA . TYR A 1 83 ? 7.165 3.988 -29.665 1.00 70.19 83 TYR A CA 1
ATOM 659 C C . TYR A 1 83 ? 6.261 5.163 -29.235 1.00 70.19 83 TYR A C 1
ATOM 661 O O . TYR A 1 83 ? 5.791 5.929 -30.075 1.00 70.19 83 TYR A O 1
ATOM 669 N N . CYS A 1 84 ? 6.008 5.328 -27.934 1.00 73.75 84 CYS A N 1
ATOM 670 C CA . CYS A 1 84 ? 5.127 6.344 -27.378 1.00 73.75 84 CYS A CA 1
ATOM 671 C C . CYS A 1 84 ? 5.540 6.676 -25.939 1.00 73.75 84 CYS A C 1
ATOM 673 O O . CYS A 1 84 ? 5.849 5.787 -25.143 1.00 73.75 84 CYS A O 1
ATOM 675 N N . HIS A 1 85 ? 5.518 7.966 -25.604 1.00 75.06 85 HIS A N 1
ATOM 676 C CA . HIS A 1 85 ? 5.682 8.445 -24.237 1.00 75.06 85 HIS A CA 1
ATOM 677 C C . HIS A 1 85 ? 4.309 8.485 -23.561 1.00 75.06 85 HIS A C 1
ATOM 679 O O . HIS A 1 85 ? 3.616 9.501 -23.600 1.00 75.06 85 HIS A O 1
ATOM 685 N N . LEU A 1 86 ? 3.890 7.349 -22.998 1.00 82.25 86 LEU A N 1
ATOM 686 C CA . LEU A 1 86 ? 2.602 7.239 -22.323 1.00 82.25 86 LEU A CA 1
ATOM 687 C C . LEU A 1 86 ? 2.774 7.440 -20.817 1.00 82.25 86 LEU A C 1
ATOM 689 O O . LEU A 1 86 ? 3.428 6.646 -20.136 1.00 82.25 86 LEU A O 1
ATOM 693 N N . GLU A 1 87 ? 2.132 8.487 -20.313 1.00 88.56 87 GLU A N 1
ATOM 694 C CA . GLU A 1 87 ? 1.947 8.741 -18.891 1.00 88.56 87 GLU A CA 1
ATOM 695 C C . GLU A 1 87 ? 0.459 8.909 -18.626 1.00 88.56 87 GLU A C 1
ATOM 697 O O . GLU A 1 87 ? -0.250 9.567 -19.389 1.00 88.56 87 GLU A O 1
ATOM 702 N N . THR A 1 88 ? -0.035 8.297 -17.559 1.00 91.25 88 THR A N 1
ATOM 703 C CA . THR A 1 88 ? -1.441 8.403 -17.193 1.00 91.25 88 THR A CA 1
ATOM 704 C C . THR A 1 88 ? -1.605 8.420 -15.690 1.00 91.25 88 THR A C 1
ATOM 706 O O . THR A 1 88 ? -0.871 7.771 -14.942 1.00 91.25 88 THR A O 1
ATOM 709 N N . ILE A 1 89 ? -2.626 9.143 -15.253 1.00 94.81 89 ILE A N 1
ATOM 710 C CA . ILE A 1 89 ? -3.091 9.130 -13.877 1.00 94.81 89 ILE A CA 1
ATOM 711 C C . ILE A 1 89 ? -4.414 8.383 -13.862 1.00 94.81 89 ILE A C 1
ATOM 713 O O . ILE A 1 89 ? -5.294 8.652 -14.677 1.00 94.81 89 ILE A O 1
ATOM 717 N N . PHE A 1 90 ? -4.556 7.440 -12.944 1.00 95.19 90 PHE A N 1
ATOM 718 C CA . PHE A 1 90 ? -5.822 6.764 -12.709 1.00 95.19 90 PHE A CA 1
ATOM 719 C C . PHE A 1 90 ? -6.095 6.699 -11.214 1.00 95.19 90 PHE A C 1
ATOM 721 O O . PHE A 1 90 ? -5.183 6.711 -10.386 1.00 95.19 90 PHE A O 1
ATOM 728 N N . SER A 1 91 ? -7.372 6.639 -10.867 1.00 96.31 91 SER A N 1
ATOM 729 C CA . SER A 1 91 ? -7.812 6.628 -9.482 1.00 96.31 91 SER A CA 1
ATOM 730 C C . SER A 1 91 ? -8.607 5.364 -9.200 1.00 96.31 91 SER A C 1
ATOM 732 O O . SER A 1 91 ? -9.448 4.954 -9.996 1.00 96.31 91 SER A O 1
ATOM 734 N N . VAL A 1 92 ? -8.342 4.753 -8.051 1.00 93.81 92 VAL A N 1
ATOM 735 C CA . VAL A 1 92 ? -9.027 3.553 -7.574 1.00 93.81 92 VAL A CA 1
ATOM 736 C C . VAL A 1 92 ? -9.747 3.899 -6.283 1.00 93.81 92 VAL A C 1
ATOM 738 O O . VAL A 1 92 ? -9.127 4.366 -5.328 1.00 93.81 92 VAL A O 1
ATOM 741 N N . TYR A 1 93 ? -11.058 3.666 -6.245 1.00 93.56 93 TYR A N 1
ATOM 742 C CA . TYR A 1 93 ? -11.821 3.739 -5.004 1.00 93.56 93 TYR A CA 1
ATOM 743 C C . TYR A 1 93 ? -11.746 2.396 -4.283 1.00 93.56 93 TYR A C 1
ATOM 745 O O . TYR A 1 93 ? -12.172 1.375 -4.822 1.00 93.56 93 TYR A O 1
ATOM 753 N N . VAL A 1 94 ? -11.205 2.396 -3.067 1.00 92.06 94 VAL A N 1
ATOM 754 C CA . VAL A 1 94 ? -11.116 1.197 -2.229 1.00 92.06 94 VAL A CA 1
ATOM 755 C C . VAL A 1 94 ? -12.188 1.262 -1.153 1.00 92.06 94 VAL A C 1
ATOM 757 O O . VAL A 1 94 ? -12.247 2.213 -0.371 1.00 92.06 94 VAL A O 1
ATOM 760 N N . SER A 1 95 ? -13.024 0.226 -1.119 1.00 90.00 95 SER A N 1
ATOM 761 C CA . SER A 1 95 ? -14.088 0.031 -0.136 1.00 90.00 95 SER A CA 1
ATOM 762 C C . SER A 1 95 ? -13.879 -1.259 0.649 1.00 90.00 95 SER A C 1
ATO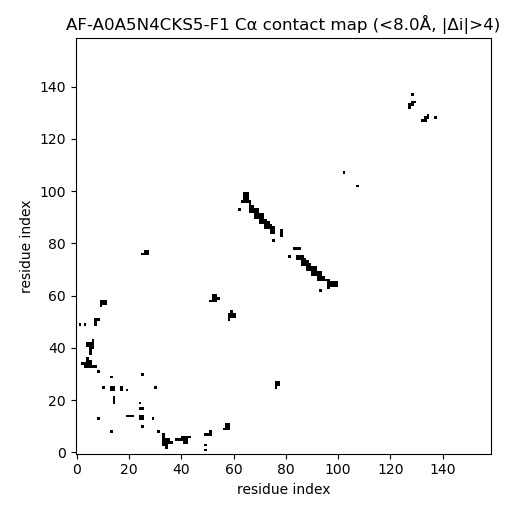M 764 O O . SER A 1 95 ? -13.357 -2.232 0.111 1.00 90.00 95 SER A O 1
ATOM 766 N N . GLY A 1 96 ? -14.360 -1.297 1.890 1.00 85.00 96 GLY A N 1
ATOM 767 C CA . GLY A 1 96 ? -14.266 -2.481 2.750 1.00 85.00 96 GLY A CA 1
ATOM 768 C C . GLY A 1 96 ? -13.029 -2.493 3.648 1.00 85.00 96 GLY A C 1
ATOM 769 O O . GLY A 1 96 ? -12.732 -3.517 4.258 1.00 85.00 96 GLY A O 1
ATOM 770 N N . ALA A 1 97 ? -12.321 -1.366 3.767 1.00 83.62 97 ALA A N 1
ATOM 771 C CA . ALA A 1 97 ? -11.303 -1.209 4.792 1.00 83.62 97 ALA A CA 1
ATOM 772 C C . ALA A 1 97 ? -11.977 -1.188 6.172 1.00 83.62 97 ALA A C 1
ATOM 774 O O . ALA A 1 97 ? -12.909 -0.413 6.409 1.00 83.62 97 ALA A O 1
ATOM 775 N N . TYR A 1 98 ? -11.513 -2.050 7.078 1.00 75.50 98 TYR A N 1
ATOM 776 C CA . TYR A 1 98 ? -12.001 -2.061 8.453 1.00 75.50 98 TYR A CA 1
ATOM 777 C C . TYR A 1 98 ? -11.576 -0.753 9.135 1.00 75.50 98 TYR A C 1
ATOM 779 O O . TYR A 1 98 ? -10.381 -0.439 9.097 1.00 75.50 98 TYR A O 1
ATOM 787 N N . PRO A 1 99 ? -12.506 0.018 9.727 1.00 71.12 99 PRO A N 1
ATOM 788 C CA . PRO A 1 99 ? -12.161 1.281 10.354 1.00 71.12 99 PRO A CA 1
ATOM 789 C C . PRO A 1 99 ? -11.177 1.030 11.492 1.00 71.12 99 PRO A C 1
ATOM 791 O O . PRO A 1 99 ? -11.342 0.110 12.297 1.00 71.12 99 PRO A O 1
ATOM 794 N N . GLU A 1 100 ? -10.138 1.852 11.552 1.00 71.62 100 GLU A N 1
ATOM 795 C CA . GLU A 1 100 ? -9.212 1.826 12.672 1.00 71.62 100 GLU A CA 1
ATOM 796 C C . GLU A 1 100 ? -9.981 2.143 13.963 1.00 71.62 100 GLU A C 1
ATOM 798 O O . GLU A 1 100 ? -10.724 3.125 14.038 1.00 71.62 100 GLU A O 1
ATOM 803 N N . GLN A 1 101 ? -9.874 1.264 14.963 1.00 69.69 101 GLN A N 1
ATOM 804 C CA . GLN A 1 101 ? -10.550 1.451 16.242 1.00 69.69 101 GLN A CA 1
ATOM 805 C C . GLN A 1 101 ? -9.944 2.675 16.942 1.00 69.69 101 GLN A C 1
ATOM 807 O O . GLN A 1 101 ? -8.863 2.608 17.518 1.00 69.69 101 GLN A O 1
ATOM 812 N N . ILE A 1 102 ? -10.658 3.802 16.892 1.00 74.06 102 ILE A N 1
ATOM 813 C CA . ILE A 1 102 ? -10.256 5.069 17.529 1.00 74.06 102 ILE A CA 1
ATOM 814 C C . ILE A 1 102 ? -10.170 4.910 19.055 1.00 74.06 102 ILE A C 1
ATOM 816 O O . ILE A 1 102 ? -9.384 5.580 19.722 1.00 74.06 102 ILE A O 1
ATOM 820 N N . ILE A 1 103 ? -10.984 4.012 19.614 1.00 78.44 103 ILE A N 1
ATOM 821 C CA . ILE A 1 103 ? -11.008 3.714 21.041 1.00 78.44 103 ILE A CA 1
ATOM 822 C C . ILE A 1 103 ? -10.284 2.386 21.273 1.00 78.44 103 ILE A C 1
ATOM 824 O O . ILE A 1 103 ? -10.752 1.363 20.768 1.00 78.44 103 ILE A O 1
ATOM 828 N N . PRO A 1 104 ? -9.197 2.368 22.066 1.00 84.38 104 PRO A N 1
ATOM 829 C CA . PRO A 1 104 ? -8.544 1.125 22.449 1.00 84.38 104 PRO A CA 1
ATOM 830 C C . PRO A 1 104 ? -9.534 0.224 23.187 1.00 84.38 104 PRO A C 1
ATOM 832 O O . PRO A 1 104 ? -10.198 0.677 24.122 1.00 84.38 104 PRO A O 1
ATOM 835 N N . GLU A 1 105 ? -9.588 -1.060 22.838 1.00 83.94 105 GLU A N 1
ATOM 836 C CA . GLU A 1 105 ? -10.471 -2.038 23.497 1.00 83.94 105 GLU A CA 1
ATOM 837 C C . GLU A 1 105 ? -10.282 -2.042 25.024 1.00 83.94 105 GLU A C 1
ATOM 839 O O . GLU A 1 105 ? -11.242 -2.144 25.787 1.00 83.94 105 GLU A O 1
ATOM 844 N N . VAL A 1 106 ? -9.050 -1.799 25.481 1.00 86.94 106 VAL A N 1
ATOM 845 C CA . VAL A 1 106 ? -8.687 -1.653 26.898 1.00 86.94 106 VAL A CA 1
ATOM 846 C C . VAL A 1 106 ? -9.499 -0.558 27.601 1.00 86.94 106 VAL A C 1
ATOM 848 O O . VAL A 1 106 ? -9.927 -0.757 28.737 1.00 86.94 106 VAL A O 1
ATOM 851 N N . LEU A 1 107 ? -9.763 0.577 26.943 1.00 91.50 107 LEU A N 1
ATOM 852 C CA . LEU A 1 107 ? -10.558 1.661 27.529 1.00 91.50 107 LEU A CA 1
ATOM 853 C C . LEU A 1 107 ? -12.005 1.214 27.760 1.00 91.50 107 LEU A C 1
ATOM 855 O O . LEU A 1 107 ? -12.579 1.500 28.810 1.00 91.50 107 LEU A O 1
ATOM 859 N N . ILE A 1 108 ? -12.573 0.465 26.813 1.00 91.19 108 ILE A N 1
ATOM 860 C CA . ILE A 1 108 ? -13.930 -0.086 26.916 1.00 91.19 108 ILE A CA 1
ATOM 861 C C . ILE A 1 108 ? -14.006 -1.069 28.091 1.00 91.19 108 ILE A C 1
ATOM 863 O O . ILE A 1 108 ? -14.906 -0.955 28.924 1.00 91.19 108 ILE A O 1
ATOM 867 N N . PHE A 1 109 ? -13.032 -1.974 28.223 1.00 94.00 109 PHE A N 1
ATOM 868 C CA . PHE A 1 109 ? -12.969 -2.909 29.351 1.00 94.00 109 PHE A CA 1
ATOM 869 C C . PHE A 1 109 ? -12.871 -2.197 30.704 1.00 94.00 109 PHE A C 1
ATOM 871 O O . PHE A 1 109 ? -13.594 -2.558 31.634 1.00 94.00 109 PHE A O 1
ATOM 878 N N . ILE A 1 110 ? -12.028 -1.166 30.817 1.00 95.12 110 ILE A N 1
ATOM 879 C CA . ILE A 1 110 ? -11.885 -0.378 32.050 1.00 95.12 110 ILE A CA 1
ATOM 880 C C . ILE A 1 110 ? -13.202 0.318 32.402 1.00 95.12 110 ILE A C 1
ATOM 882 O O . ILE A 1 110 ? -13.619 0.279 33.558 1.00 95.12 110 ILE A O 1
ATOM 886 N N . LEU A 1 111 ? -13.880 0.921 31.421 1.00 95.50 111 LEU A N 1
ATOM 887 C CA . LEU A 1 111 ? -15.160 1.593 31.644 1.00 95.50 111 LEU A CA 1
ATOM 888 C C . LEU A 1 111 ? -16.235 0.611 32.117 1.00 95.50 111 LEU A C 1
ATOM 890 O O . LEU A 1 111 ? -16.944 0.899 33.082 1.00 95.50 111 LEU A O 1
ATOM 894 N N . ILE A 1 112 ? -16.341 -0.564 31.494 1.00 96.38 112 ILE A N 1
ATOM 895 C CA . ILE A 1 112 ? -17.296 -1.601 31.908 1.00 96.38 112 ILE A CA 1
ATOM 896 C C . ILE A 1 112 ? -16.974 -2.084 33.328 1.00 96.38 112 ILE A C 1
ATOM 898 O O . ILE A 1 112 ? -17.863 -2.128 34.180 1.00 96.38 112 ILE A O 1
ATOM 902 N N . ALA A 1 113 ? -15.705 -2.381 33.615 1.00 96.31 113 ALA A N 1
ATOM 903 C CA . ALA A 1 113 ? -15.270 -2.823 34.936 1.00 96.31 113 ALA A CA 1
ATOM 904 C C . ALA A 1 113 ? -15.544 -1.766 36.018 1.00 96.31 113 ALA A C 1
ATOM 906 O O . ALA A 1 113 ? -16.048 -2.100 37.089 1.00 96.31 113 ALA A O 1
ATOM 907 N N . ALA A 1 114 ? -15.279 -0.488 35.733 1.00 96.44 114 ALA A N 1
ATOM 908 C CA . ALA A 1 114 ? -15.539 0.615 36.654 1.00 96.44 114 ALA A CA 1
ATOM 909 C C . ALA A 1 114 ? -17.036 0.759 36.974 1.00 96.44 114 ALA A C 1
ATOM 911 O O . ALA A 1 114 ? -17.396 0.942 38.138 1.00 96.44 114 ALA A O 1
ATOM 912 N N . ASN A 1 115 ? -17.912 0.622 35.972 1.00 95.69 115 ASN A N 1
ATOM 913 C CA . ASN A 1 115 ? -19.363 0.658 36.172 1.00 95.69 115 ASN A CA 1
ATOM 914 C C . ASN A 1 115 ? -19.867 -0.552 36.974 1.00 95.69 115 ASN A C 1
ATOM 916 O O . ASN A 1 115 ? -20.672 -0.402 37.889 1.00 95.69 115 ASN A O 1
ATOM 920 N N . LEU A 1 116 ? -19.367 -1.756 36.694 1.00 96.31 116 LEU A N 1
ATOM 921 C CA . LEU A 1 116 ? -19.733 -2.945 37.468 1.00 96.31 116 LEU A CA 1
ATOM 922 C C . LEU A 1 116 ? -19.267 -2.834 38.924 1.00 96.31 116 LEU A C 1
ATOM 924 O O . LEU A 1 116 ? -20.020 -3.151 39.846 1.00 96.31 116 LEU A O 1
ATOM 928 N N . MET A 1 117 ? -18.053 -2.327 39.142 1.00 95.00 117 MET A N 1
ATOM 929 C CA . MET A 1 117 ? -17.516 -2.080 40.477 1.00 95.00 117 MET A CA 1
ATOM 930 C C . MET A 1 117 ? -18.311 -1.015 41.229 1.00 95.00 117 MET A C 1
ATOM 932 O O . MET A 1 117 ? -18.577 -1.196 42.417 1.00 95.00 117 MET A O 1
ATOM 936 N N . SER A 1 118 ? -18.722 0.071 40.567 1.00 94.00 118 SER A N 1
ATOM 937 C CA . SER A 1 118 ? -19.518 1.122 41.206 1.00 94.00 118 SER A CA 1
ATOM 938 C C . SER A 1 118 ? -20.893 0.603 41.632 1.00 94.00 118 SER A C 1
ATOM 940 O O . SER A 1 118 ? -21.301 0.839 42.769 1.00 94.00 118 SER A O 1
ATOM 942 N N . VAL A 1 119 ? -21.563 -0.185 40.785 1.00 95.00 119 VAL A N 1
ATOM 943 C CA . VAL A 1 119 ? -22.844 -0.833 41.108 1.00 95.00 119 VAL A CA 1
ATOM 944 C C . VAL A 1 119 ? -22.678 -1.835 42.252 1.00 95.00 119 VAL A C 1
ATOM 946 O O . VAL A 1 119 ? -23.467 -1.838 43.200 1.00 95.00 119 VAL A O 1
ATOM 949 N N . TRP A 1 120 ? -21.626 -2.656 42.217 1.00 94.12 120 TRP A N 1
ATOM 950 C CA . TRP A 1 120 ? -21.339 -3.623 43.276 1.00 94.12 120 TRP A CA 1
ATOM 951 C C . TRP A 1 120 ? -21.076 -2.939 44.623 1.00 94.12 120 TRP A C 1
ATOM 953 O O . TRP A 1 120 ? -21.632 -3.344 45.648 1.00 94.12 120 TRP A O 1
ATOM 963 N N . LEU A 1 121 ? -20.286 -1.863 44.619 1.00 90.56 121 LEU A N 1
ATOM 964 C CA . LEU A 1 121 ? -20.039 -1.029 45.791 1.00 90.56 121 LEU A CA 1
ATOM 965 C C . LEU A 1 121 ? -21.338 -0.388 46.289 1.00 90.56 121 LEU A C 1
ATOM 967 O O . LEU A 1 121 ? -21.646 -0.516 47.470 1.00 90.56 121 LEU A O 1
ATOM 971 N N . ALA A 1 122 ? -22.140 0.224 45.417 1.00 89.44 122 ALA A N 1
ATOM 972 C CA . ALA A 1 122 ? -23.415 0.839 45.789 1.00 89.44 122 ALA A CA 1
ATOM 973 C C . ALA A 1 122 ? -24.398 -0.162 46.423 1.00 89.44 122 ALA A C 1
ATOM 975 O O . ALA A 1 122 ? -25.137 0.201 47.333 1.00 89.44 122 ALA A O 1
ATOM 976 N N . TYR A 1 123 ? -24.369 -1.431 46.006 1.00 89.44 123 TYR A N 1
ATOM 977 C CA . TYR A 1 123 ? -25.163 -2.499 46.615 1.00 89.44 123 TYR A CA 1
ATOM 978 C C . TYR A 1 123 ? -24.597 -2.977 47.966 1.00 89.44 123 TYR A C 1
ATOM 980 O O . TYR A 1 123 ? -25.340 -3.196 48.926 1.00 89.44 123 TYR A O 1
ATOM 988 N N . LYS A 1 124 ? -23.273 -3.156 48.071 1.00 84.94 124 LYS A N 1
ATOM 989 C CA . LYS A 1 124 ? -22.623 -3.707 49.275 1.00 84.94 124 LYS A CA 1
ATOM 990 C C . LYS A 1 124 ? -22.444 -2.681 50.393 1.00 84.94 124 LYS A C 1
ATOM 992 O O . LYS A 1 124 ? -22.601 -3.044 51.557 1.00 84.94 124 LYS A O 1
ATOM 997 N N . ILE A 1 125 ? -22.144 -1.423 50.067 1.00 81.06 125 ILE A N 1
ATOM 998 C CA . ILE A 1 125 ? -21.920 -0.327 51.023 1.00 81.06 125 ILE A CA 1
ATOM 999 C C . ILE A 1 125 ? -23.078 -0.172 52.023 1.00 81.06 125 ILE A C 1
ATOM 1001 O O . ILE A 1 125 ? -22.796 -0.211 53.220 1.00 81.06 125 ILE A O 1
ATOM 1005 N N . PRO A 1 126 ? -24.361 -0.051 51.624 1.00 77.38 126 PRO A N 1
ATOM 1006 C CA . PRO A 1 126 ? -25.455 0.090 52.585 1.00 77.38 126 PRO A CA 1
ATOM 1007 C C . PRO A 1 126 ? -25.598 -1.148 53.477 1.00 77.38 126 PRO A C 1
ATOM 1009 O O . PRO A 1 126 ? -25.819 -1.012 54.678 1.00 77.38 126 PRO A O 1
ATOM 1012 N N . LYS A 1 127 ? -25.377 -2.351 52.932 1.00 72.88 127 LYS A N 1
ATOM 1013 C CA . LYS A 1 127 ? -25.441 -3.610 53.692 1.00 72.88 127 LYS A CA 1
ATOM 1014 C C . LYS A 1 127 ? -24.313 -3.728 54.728 1.00 72.88 127 LYS A C 1
ATOM 1016 O O . LYS A 1 127 ? -24.541 -4.198 55.838 1.00 72.88 127 LYS A O 1
ATOM 1021 N N . LEU A 1 128 ? -23.113 -3.255 54.394 1.00 68.62 128 LEU A N 1
ATOM 1022 C CA . LEU A 1 128 ? -21.957 -3.220 55.298 1.00 68.62 128 LEU A CA 1
ATOM 1023 C C . LEU A 1 128 ? -22.052 -2.087 56.332 1.00 68.62 128 LEU A C 1
ATOM 1025 O O . LEU A 1 128 ? -21.670 -2.278 57.486 1.00 68.62 128 LEU A O 1
ATOM 1029 N N . LEU A 1 129 ? -22.604 -0.929 55.952 1.00 63.19 129 LEU A N 1
ATOM 1030 C CA . LEU A 1 129 ? -22.861 0.192 56.862 1.00 63.19 129 LEU A CA 1
ATOM 1031 C C . LEU A 1 129 ? -23.898 -0.148 57.939 1.00 63.19 129 LEU A C 1
ATOM 1033 O O . LEU A 1 129 ? -23.811 0.385 59.042 1.00 63.19 129 LEU A O 1
ATOM 1037 N N . HIS A 1 130 ? -24.834 -1.053 57.641 1.00 62.41 130 HIS A N 1
ATOM 1038 C CA . HIS A 1 130 ? -25.847 -1.536 58.585 1.00 62.41 130 HIS A CA 1
ATOM 1039 C C . HIS A 1 130 ? -25.319 -2.566 59.602 1.00 62.41 130 HIS A C 1
ATOM 1041 O O . HIS A 1 130 ? -26.047 -2.978 60.502 1.00 62.41 130 HIS A O 1
ATOM 1047 N N . THR A 1 131 ? -24.061 -2.996 59.461 1.00 63.88 131 THR A N 1
ATOM 1048 C CA . THR A 1 131 ? -23.376 -3.901 60.396 1.00 63.88 131 THR A CA 1
ATOM 1049 C C . THR A 1 131 ? -22.647 -3.072 61.470 1.00 63.88 131 THR A C 1
ATOM 1051 O O . THR A 1 131 ? -22.202 -1.962 61.181 1.00 63.88 131 THR A O 1
ATOM 1054 N N . GLU A 1 132 ? -22.448 -3.579 62.695 1.00 62.78 132 GLU A N 1
ATOM 1055 C CA . GLU A 1 132 ? -21.837 -2.818 63.814 1.00 62.78 132 GLU A CA 1
ATOM 1056 C C . GLU A 1 132 ? -20.487 -2.145 63.480 1.00 62.78 132 GLU A C 1
ATOM 1058 O O . GLU A 1 132 ? -20.173 -1.058 63.975 1.00 62.78 132 GLU A O 1
ATOM 1063 N N . ARG A 1 133 ? -19.683 -2.751 62.595 1.00 62.69 133 ARG A N 1
ATOM 1064 C CA . ARG A 1 133 ? -18.418 -2.167 62.108 1.00 62.69 133 ARG A CA 1
ATOM 1065 C C . ARG A 1 133 ? -18.636 -0.931 61.225 1.00 62.69 133 ARG A C 1
ATOM 1067 O O . ARG A 1 133 ? -17.853 0.012 61.297 1.00 62.69 133 ARG A O 1
ATOM 1074 N N . GLY A 1 134 ? -19.707 -0.908 60.436 1.00 63.44 134 GLY A N 1
ATOM 1075 C CA . GLY A 1 134 ? -20.074 0.202 59.560 1.00 63.44 134 GLY A CA 1
ATOM 1076 C C . GLY A 1 134 ? -20.497 1.461 60.319 1.00 63.44 134 GLY A C 1
ATOM 1077 O O . GLY A 1 134 ? -20.101 2.569 59.954 1.00 63.44 134 GLY A O 1
ATOM 1078 N N . LEU A 1 135 ? -21.206 1.294 61.439 1.00 65.62 135 LEU A N 1
ATOM 1079 C CA . LEU A 1 135 ? -21.566 2.392 62.344 1.00 65.62 135 LEU A CA 1
ATOM 1080 C C . LEU A 1 135 ? -20.330 3.019 63.016 1.00 65.62 135 LEU A C 1
ATOM 1082 O O . LEU A 1 135 ? -20.244 4.247 63.097 1.00 65.62 135 LEU A O 1
ATOM 1086 N N . LYS A 1 136 ? -19.331 2.210 63.413 1.00 68.75 136 LYS A N 1
ATOM 1087 C CA . LYS A 1 136 ? -18.040 2.713 63.933 1.00 68.75 136 LYS A CA 1
ATOM 1088 C C . LYS A 1 136 ? -17.272 3.532 62.889 1.00 68.75 136 LYS A C 1
ATOM 1090 O O . LYS A 1 136 ? -16.770 4.608 63.210 1.00 68.75 136 LYS A O 1
ATOM 1095 N N . VAL A 1 137 ? -17.224 3.068 61.638 1.00 69.75 137 VAL A N 1
ATOM 1096 C CA . VAL A 1 137 ? -16.564 3.787 60.530 1.00 69.75 137 VAL A CA 1
ATOM 1097 C C . VAL A 1 137 ? -17.296 5.089 60.195 1.00 69.75 137 VAL A C 1
ATOM 1099 O O . VAL A 1 137 ? -16.653 6.122 60.020 1.00 69.75 137 VAL A O 1
ATOM 1102 N N . LYS A 1 138 ? -18.635 5.090 60.193 1.00 70.06 138 LYS 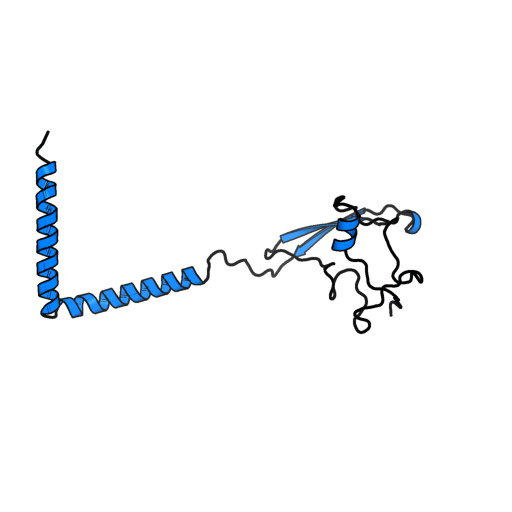A N 1
ATOM 1103 C CA . LYS A 1 138 ? -19.435 6.309 59.997 1.00 70.06 138 LYS A CA 1
ATOM 1104 C C . LYS A 1 138 ? -19.163 7.343 61.096 1.00 70.06 138 LYS A C 1
ATOM 1106 O O . LYS A 1 138 ? -18.952 8.514 60.787 1.00 70.06 138 LYS A O 1
ATOM 1111 N N . GLY A 1 139 ? -19.098 6.912 62.358 1.00 71.62 139 GLY A N 1
ATOM 1112 C CA . GLY A 1 139 ? -18.718 7.773 63.483 1.00 71.62 139 GLY A CA 1
ATOM 1113 C C . GLY A 1 139 ? -17.303 8.347 63.344 1.00 71.62 139 GLY A C 1
ATOM 1114 O O . GLY A 1 139 ? -17.086 9.534 63.592 1.00 71.62 139 GLY A O 1
ATOM 1115 N N . PHE A 1 140 ? -16.352 7.538 62.870 1.00 75.00 140 PHE A N 1
ATOM 1116 C CA . PHE A 1 140 ? -14.976 7.968 62.622 1.00 75.00 140 PHE A CA 1
ATOM 1117 C C . PHE A 1 140 ? -14.870 8.987 61.472 1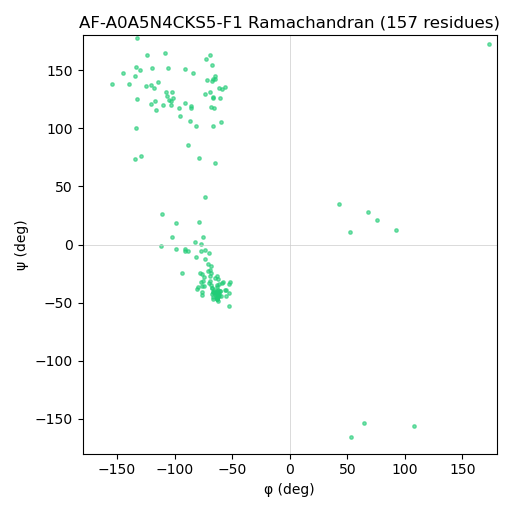.00 75.00 140 PHE A C 1
ATOM 1119 O O . PHE A 1 140 ? -14.241 10.031 61.643 1.00 75.00 140 PHE A O 1
ATOM 1126 N N . CYS A 1 141 ? -15.550 8.757 60.341 1.00 72.06 141 CYS A N 1
ATOM 1127 C CA . CYS A 1 141 ? -15.611 9.707 59.223 1.00 72.06 141 CYS A CA 1
ATOM 1128 C C . CYS A 1 141 ? -16.280 11.031 59.615 1.00 72.06 141 CYS A C 1
ATOM 1130 O O . CYS A 1 141 ? -15.779 12.093 59.254 1.00 72.06 141 CYS A O 1
ATOM 1132 N N . ILE A 1 142 ? -17.364 11.000 60.400 1.00 77.75 142 ILE A N 1
ATOM 1133 C CA . ILE A 1 142 ? -18.014 12.221 60.906 1.00 77.75 142 ILE A CA 1
ATOM 1134 C C . ILE A 1 142 ? -17.052 13.018 61.799 1.00 77.75 142 ILE A C 1
ATOM 1136 O O . ILE A 1 142 ? -16.972 14.243 61.672 1.00 77.75 142 ILE A O 1
ATOM 1140 N N . ASN A 1 143 ? -16.287 12.345 62.664 1.00 74.69 143 ASN A N 1
ATOM 1141 C CA . ASN A 1 143 ? -15.289 12.997 63.515 1.00 74.69 143 ASN A CA 1
ATOM 1142 C C . ASN A 1 143 ? -14.125 13.592 62.714 1.00 74.69 143 ASN A C 1
ATOM 1144 O O . ASN A 1 143 ? -13.716 14.719 62.993 1.00 74.69 143 ASN A O 1
ATOM 1148 N N . LEU A 1 144 ? -13.628 12.891 61.693 1.00 73.75 144 LEU A N 1
ATOM 1149 C CA . LEU A 1 144 ? -12.614 13.414 60.772 1.00 73.75 144 LEU A CA 1
ATOM 1150 C C . LEU A 1 144 ? -13.124 14.627 59.984 1.00 73.75 144 LEU A C 1
ATOM 1152 O O . LEU A 1 144 ? -12.463 15.662 59.981 1.00 73.75 144 LEU A O 1
ATOM 1156 N N . CYS A 1 145 ? -14.331 14.566 59.413 1.00 72.00 145 CYS A N 1
ATOM 1157 C CA . CYS A 1 145 ? -14.940 15.702 58.716 1.00 72.00 145 CYS A CA 1
ATOM 1158 C C . CYS A 1 145 ? -15.145 16.911 59.643 1.00 72.00 145 CYS A C 1
ATOM 1160 O O . CYS A 1 145 ? -14.874 18.041 59.240 1.00 72.00 145 CYS A O 1
ATOM 1162 N N . ARG A 1 146 ? -15.561 16.709 60.903 1.00 70.69 146 ARG A N 1
ATOM 1163 C CA . ARG A 1 146 ? -15.633 17.789 61.909 1.00 70.69 146 ARG A CA 1
ATOM 1164 C C . ARG A 1 146 ? -14.258 18.381 62.217 1.00 70.69 146 ARG A C 1
ATOM 1166 O O . ARG A 1 146 ? -14.138 19.597 62.355 1.00 70.69 146 ARG A O 1
ATOM 1173 N N . ARG A 1 147 ? -13.224 17.541 62.304 1.00 67.94 147 ARG A N 1
ATOM 1174 C CA . ARG A 1 147 ? -11.843 17.960 62.577 1.00 67.94 147 ARG A CA 1
ATOM 1175 C C . ARG A 1 147 ? -11.224 18.729 61.410 1.00 67.94 147 ARG A C 1
ATOM 1177 O O . ARG A 1 147 ? -10.461 19.643 61.675 1.00 67.94 147 ARG A O 1
ATOM 1184 N N . CYS A 1 148 ? -11.609 18.435 60.166 1.00 63.44 148 CYS A N 1
ATOM 1185 C CA . CYS A 1 148 ? -11.248 19.218 5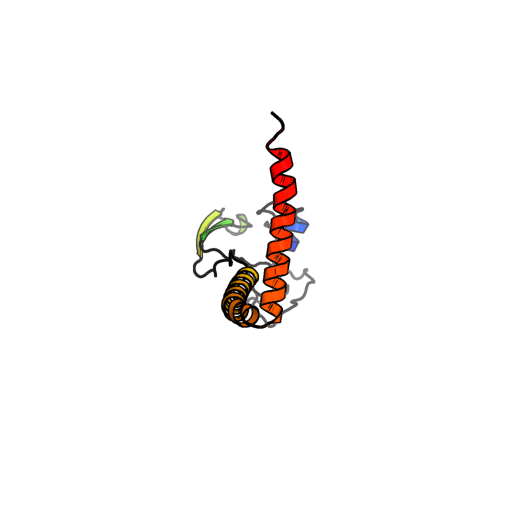8.976 1.00 63.44 148 CYS A CA 1
ATOM 1186 C C . CYS A 1 148 ? -12.070 20.510 58.820 1.00 63.44 148 CYS A C 1
ATOM 1188 O O . CYS A 1 148 ? -11.584 21.467 58.231 1.00 63.44 148 CYS A O 1
ATOM 1190 N N . ARG A 1 149 ? -13.286 20.588 59.380 1.00 60.69 149 ARG A N 1
ATOM 1191 C CA . ARG A 1 149 ? -14.102 21.818 59.360 1.00 60.69 149 ARG A CA 1
ATOM 1192 C C . ARG A 1 149 ? -13.602 22.887 60.339 1.00 60.69 149 ARG A C 1
ATOM 1194 O O . ARG A 1 149 ? -13.642 24.066 60.011 1.00 60.69 149 ARG A O 1
ATOM 1201 N N . LYS A 1 150 ? -13.084 22.482 61.508 1.00 57.19 150 LYS A N 1
ATOM 1202 C CA . LYS A 1 150 ? -12.498 23.398 62.508 1.00 57.19 150 LYS A CA 1
ATOM 1203 C C . LYS A 1 150 ? -11.360 24.298 61.974 1.00 57.19 150 LYS A C 1
ATOM 1205 O O . LYS A 1 150 ? -11.407 25.488 62.261 1.00 57.19 150 LYS A O 1
ATOM 1210 N N . PRO A 1 151 ? -10.376 23.817 61.188 1.00 54.28 151 PRO A N 1
ATOM 1211 C CA . PRO A 1 151 ? -9.342 24.687 60.622 1.00 54.28 151 PRO A CA 1
ATOM 1212 C C . PRO A 1 151 ? -9.861 25.616 59.512 1.00 54.28 151 PRO A C 1
ATOM 1214 O O . PRO A 1 151 ? -9.275 26.674 59.301 1.00 54.28 151 PRO A O 1
ATOM 1217 N N . CYS A 1 152 ? -10.969 25.287 58.835 1.00 53.44 152 CYS A N 1
ATOM 1218 C CA . CYS A 1 152 ? -11.554 26.162 57.811 1.00 53.44 152 CYS A CA 1
ATOM 1219 C C . CYS A 1 152 ? -12.315 27.368 58.391 1.00 53.44 152 CYS A C 1
ATOM 1221 O O . CYS A 1 152 ? -12.396 28.394 57.718 1.00 53.44 152 CYS A O 1
ATOM 1223 N N . GLU A 1 153 ? -12.835 27.298 59.623 1.00 53.12 153 GLU A N 1
ATOM 1224 C CA . GLU A 1 153 ? -13.442 28.475 60.270 1.00 53.12 153 GLU A CA 1
ATOM 1225 C C . GLU A 1 153 ? -12.399 29.489 60.761 1.00 53.12 153 GLU A C 1
ATOM 1227 O O . GLU A 1 153 ? -12.653 30.691 60.719 1.00 53.12 153 GLU A O 1
ATOM 1232 N N . CYS A 1 154 ? -11.181 29.050 61.102 1.00 52.81 154 CYS A N 1
ATOM 1233 C CA . CYS A 1 154 ? -10.088 29.965 61.454 1.00 52.81 154 CYS A CA 1
ATOM 1234 C C . CYS A 1 154 ? -9.574 30.807 60.269 1.00 52.81 154 CYS A C 1
ATOM 1236 O O . CYS A 1 154 ? -8.961 31.846 60.498 1.00 52.81 154 CYS A O 1
ATOM 1238 N N . PHE A 1 155 ? -9.841 30.415 59.016 1.00 49.50 155 PHE A N 1
ATOM 1239 C CA . PHE A 1 155 ? -9.427 31.176 57.826 1.00 49.50 155 PHE A CA 1
ATOM 1240 C C . PHE A 1 155 ? -10.459 32.205 57.338 1.00 49.50 155 PHE A C 1
ATOM 1242 O O . PHE A 1 155 ? -10.157 32.984 56.437 1.00 49.50 155 PHE A O 1
ATOM 1249 N N . ARG A 1 156 ? -11.664 32.250 57.927 1.00 47.84 156 ARG A N 1
ATOM 1250 C CA . ARG A 1 156 ? -12.728 33.197 57.536 1.00 47.84 156 ARG A CA 1
ATOM 1251 C C . ARG A 1 156 ? -12.837 34.43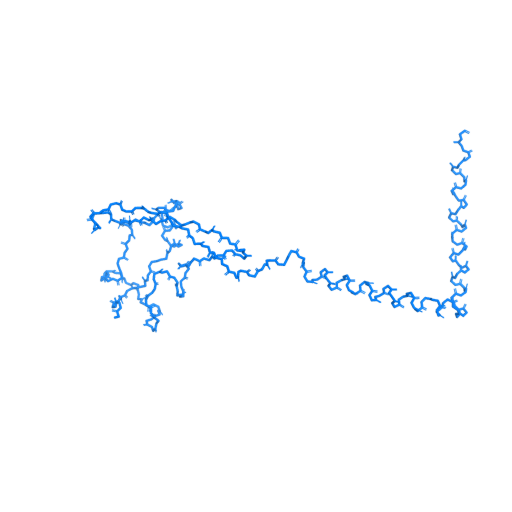9 58.431 1.00 47.84 156 ARG A C 1
ATOM 1253 O O . ARG A 1 156 ? -13.622 35.323 58.114 1.00 47.84 156 ARG A O 1
ATOM 1260 N N . GLY A 1 157 ? -12.046 34.520 59.505 1.00 49.56 157 GLY A N 1
ATOM 1261 C CA . GLY A 1 157 ? -12.083 35.595 60.509 1.00 49.56 157 GLY A CA 1
ATOM 1262 C C . GLY A 1 157 ? -10.866 36.527 60.527 1.00 49.56 157 GLY A C 1
ATOM 1263 O O . GLY A 1 157 ? -10.546 37.072 61.578 1.00 49.56 157 GLY A O 1
ATOM 1264 N N . ARG A 1 158 ? -10.148 36.687 59.406 1.00 46.12 158 ARG A N 1
ATOM 1265 C CA . ARG A 1 158 ? -9.078 37.691 59.271 1.00 46.12 158 ARG A CA 1
ATOM 1266 C C . ARG A 1 158 ? -9.289 38.518 58.001 1.00 46.12 158 ARG A C 1
ATOM 1268 O O . ARG A 1 158 ? -8.644 38.296 56.979 1.00 46.12 158 ARG A O 1
ATOM 1275 N N . ARG A 1 159 ? -10.244 39.438 58.076 1.00 38.59 159 ARG A N 1
ATOM 1276 C CA . ARG A 1 159 ? -10.313 40.652 57.264 1.00 38.59 159 ARG A CA 1
ATOM 1277 C C . ARG A 1 159 ? -10.803 41.776 58.154 1.00 38.59 159 ARG A C 1
ATOM 1279 O O . ARG A 1 159 ? -11.736 41.494 58.936 1.00 38.59 159 ARG A O 1
#

Secondary structure (DSSP, 8-state):
----SBPPPPHHHHHHHTTT--TT---TTT---TT-TT---B-S-TTS---SSSTTSS------SS-EEEEEEEE-S-HHHHTS--EEEEEEEE--PPPP-SS-HHHHHHHHHHHHHHHHHHHHHHHHHTSHHHHHHHHHHHHHHHHHHHHHHTTSS--

Sequence (159 aa):
MALCSSQPQNWTTISKAAGGKGPFAWNRENYVSCHNPDNSTPLRWPQVPYQILGGPTENKVVFEKRNGIYTFFISIVDPYYSYCHLETIFSVYVSGAYPEQIIPEVLIFILIAANLMSVWLAYKIPKLLHTERGLKVKGFCINLCRRCRKPCECFRGRR